Protein AF-A0A8X6SZT6-F1 (afdb_monomer)

InterPro domains:
  IPR012337 Ribonuclease H-like superfamily [SSF53098] (14-73)

pLDDT: mean 79.96, std 13.95, range [36.56, 92.5]

Radius of gyration: 13.53 Å; Cα contacts (8 Å, |Δi|>4): 65; chains: 1; bounding box: 39×24×30 Å

Nearest PDB structures (foldseek):
  8wt9-assembly1_D  TM=2.997E-01  e=6.302E+00  Escherichia coli

Foldseek 3Di:
DVVVVVVVVVPDPLLVQLQQQLVVCVVDPVSVVQLVVVDVDHQAHQDPVDPCSSVVNVVVCVVCVVSSCVSQVVDPPGGDHDDPVSSVVPD

Secondary structure (DSSP, 8-state):
-HHHHHHHHTT-HHHHHHHHHHHHHHH-HHHHHHHHHH-SS------TT-TTHHHHHHHHHHHTHHHHHHHHHH-TTSPPPPPHHHHGGG-

Organism: Nephila pilipes (NCBI:txid299642)

Structure (mmCIF, N/CA/C/O backbone):
data_AF-A0A8X6SZT6-F1
#
_entry.id   AF-A0A8X6SZT6-F1
#
loop_
_atom_site.group_PDB
_atom_site.id
_atom_site.type_symbol
_atom_site.label_atom_id
_atom_site.label_alt_id
_atom_site.label_comp_id
_atom_site.label_asym_id
_atom_site.label_entity_id
_atom_site.label_seq_id
_atom_site.pdbx_PDB_ins_code
_atom_site.Cartn_x
_atom_site.Cartn_y
_atom_site.Cartn_z
_atom_site.occupancy
_atom_site.B_iso_or_equiv
_atom_site.auth_seq_id
_atom_site.auth_comp_id
_atom_site.auth_asym_id
_atom_site.auth_atom_id
_atom_site.pdbx_PDB_model_num
ATOM 1 N N . MET A 1 1 ? -26.598 -0.282 17.650 1.00 43.78 1 MET A N 1
ATOM 2 C CA . MET A 1 1 ? -26.232 -1.224 16.563 1.00 43.78 1 MET A CA 1
ATOM 3 C C . MET A 1 1 ? -25.118 -0.689 15.660 1.00 43.78 1 MET A C 1
ATOM 5 O O . MET A 1 1 ? -24.166 -1.421 15.434 1.00 43.78 1 MET A O 1
AT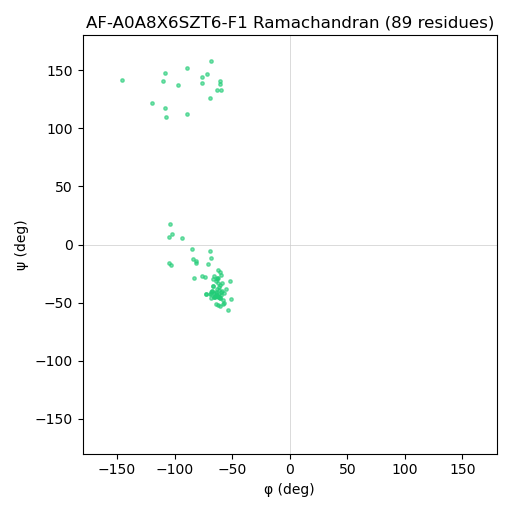OM 9 N N . ALA A 1 2 ? -25.149 0.576 15.221 1.00 51.66 2 ALA A N 1
ATOM 10 C CA . ALA A 1 2 ? -24.154 1.125 14.284 1.00 51.66 2 ALA A CA 1
ATOM 11 C C . ALA A 1 2 ? -22.682 1.095 14.770 1.00 51.66 2 ALA A C 1
ATOM 13 O O . ALA A 1 2 ? -21.809 0.669 14.021 1.00 51.66 2 ALA A O 1
ATOM 14 N N . GLN A 1 3 ? -22.399 1.456 16.031 1.00 55.00 3 GLN A N 1
ATOM 15 C CA . GLN A 1 3 ? -21.019 1.499 16.558 1.00 55.00 3 GLN A CA 1
ATOM 16 C C . GLN A 1 3 ? -20.346 0.120 16.607 1.00 55.00 3 GLN A C 1
ATOM 18 O O . GLN A 1 3 ? -19.232 -0.033 16.121 1.00 55.00 3 GLN A O 1
ATOM 23 N N . LYS A 1 4 ? -21.065 -0.907 17.082 1.00 52.69 4 LYS A N 1
ATOM 24 C CA . LYS A 1 4 ? -20.568 -2.294 17.091 1.00 52.69 4 LYS A CA 1
ATOM 25 C C . LYS A 1 4 ? -20.256 -2.803 15.685 1.00 52.69 4 LYS A C 1
ATOM 27 O O . LYS A 1 4 ? -19.305 -3.552 15.504 1.00 52.69 4 LYS A O 1
ATOM 32 N N . THR A 1 5 ? -21.036 -2.384 14.689 1.00 59.03 5 THR A N 1
ATOM 33 C CA . THR A 1 5 ? -20.818 -2.790 13.295 1.00 59.03 5 THR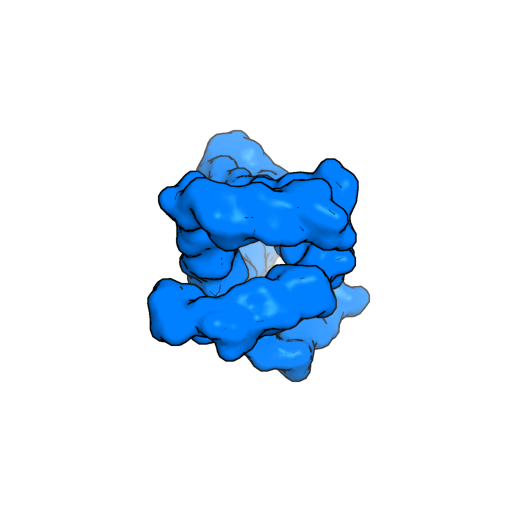 A CA 1
ATOM 34 C C . THR A 1 5 ? -19.521 -2.169 12.762 1.00 59.03 5 THR A C 1
ATOM 36 O O . THR A 1 5 ? -18.673 -2.881 12.238 1.00 59.03 5 THR A O 1
ATOM 39 N N . TYR A 1 6 ? -19.301 -0.871 13.000 1.00 63.41 6 TYR A N 1
ATOM 40 C CA . TYR A 1 6 ? -18.067 -0.170 12.618 1.00 63.41 6 TYR A CA 1
ATOM 41 C C . TYR A 1 6 ? -16.810 -0.733 13.306 1.00 63.41 6 TYR A C 1
ATOM 43 O O . TYR A 1 6 ? -15.806 -1.002 12.645 1.00 63.41 6 TYR A O 1
ATOM 51 N N . GLU A 1 7 ? -16.876 -0.991 14.614 1.00 62.34 7 GLU A N 1
ATOM 52 C CA . GLU A 1 7 ? -15.773 -1.610 15.364 1.00 62.34 7 GLU A CA 1
ATOM 53 C C . GLU A 1 7 ? -15.434 -3.023 14.864 1.00 62.34 7 GLU A C 1
ATOM 55 O O . GLU A 1 7 ? -14.278 -3.445 14.941 1.00 62.34 7 GLU A O 1
ATOM 60 N N . SER A 1 8 ? -16.421 -3.736 14.314 1.00 60.78 8 SER A N 1
ATOM 61 C CA . SER A 1 8 ? -16.231 -5.060 13.713 1.00 60.78 8 SER A CA 1
ATOM 62 C C . SER A 1 8 ? -15.488 -4.969 12.375 1.00 60.78 8 SER A C 1
ATOM 64 O O . SER A 1 8 ? -14.542 -5.723 12.154 1.00 60.78 8 SER A O 1
ATOM 66 N N . TYR A 1 9 ? -15.826 -3.992 11.521 1.00 62.34 9 TYR A N 1
ATOM 67 C CA . TYR A 1 9 ? -15.112 -3.736 10.259 1.00 62.34 9 TYR A CA 1
ATOM 68 C C . TYR A 1 9 ? -13.654 -3.311 10.475 1.00 62.34 9 TYR A C 1
ATOM 70 O O . TYR A 1 9 ? -12.769 -3.615 9.675 1.00 62.34 9 TYR A O 1
ATOM 78 N N . GLN A 1 10 ? -13.373 -2.631 11.585 1.00 62.09 10 GLN A N 1
ATOM 79 C CA . GLN A 1 10 ? -12.032 -2.143 11.899 1.00 62.09 10 GLN A CA 1
ATOM 80 C C . GLN A 1 10 ? -11.042 -3.263 12.274 1.00 62.09 10 GLN A C 1
ATOM 82 O O . GLN A 1 10 ? -9.829 -3.034 12.236 1.00 62.09 10 GLN A O 1
ATOM 87 N N . LYS A 1 11 ? -11.552 -4.459 12.604 1.00 64.94 11 LYS A N 1
ATOM 88 C CA . LYS A 1 11 ? -10.792 -5.672 12.957 1.00 64.94 11 LYS A CA 1
ATOM 89 C C . LYS A 1 11 ? -10.744 -6.711 11.833 1.00 64.94 11 LYS A C 1
ATOM 91 O O . LYS A 1 11 ? -10.438 -7.875 12.078 1.00 64.94 11 LYS A O 1
ATOM 96 N N . LEU A 1 12 ? -11.048 -6.308 10.605 1.00 70.62 12 LEU A N 1
ATOM 97 C CA . LEU A 1 12 ? -10.963 -7.203 9.463 1.00 70.62 12 LEU A CA 1
ATOM 98 C C . LEU A 1 12 ? -9.496 -7.542 9.141 1.00 70.62 12 LEU A C 1
ATOM 100 O O . LEU A 1 12 ? -8.700 -6.620 8.924 1.00 70.62 12 LEU A O 1
ATOM 104 N N . PRO A 1 13 ? -9.115 -8.832 9.060 1.00 76.25 13 PRO A N 1
ATOM 105 C CA . PRO A 1 13 ? -7.741 -9.235 8.744 1.00 76.25 13 PRO A CA 1
ATOM 106 C C . PRO A 1 13 ? -7.278 -8.713 7.372 1.00 76.25 13 PRO A C 1
ATOM 108 O O . PRO A 1 13 ? -6.093 -8.462 7.157 1.00 76.25 13 PRO A O 1
ATOM 111 N N . GLN A 1 14 ? -8.212 -8.472 6.449 1.00 77.56 14 GLN A N 1
ATOM 112 C CA . GLN A 1 14 ? -7.959 -7.882 5.133 1.00 77.56 14 GLN A CA 1
ATOM 113 C C . GLN A 1 14 ? -7.424 -6.449 5.240 1.00 77.56 14 GLN A C 1
ATOM 115 O O . GLN A 1 14 ? -6.524 -6.052 4.497 1.00 77.56 14 GLN A O 1
ATOM 120 N N . LEU A 1 15 ? -7.941 -5.675 6.198 1.00 83.06 15 LEU A N 1
ATOM 121 C CA . LEU A 1 15 ? -7.531 -4.290 6.395 1.00 83.06 15 LEU A CA 1
ATOM 122 C C . LEU A 1 15 ? -6.078 -4.204 6.868 1.00 83.06 15 LEU A C 1
ATOM 124 O O . LEU A 1 15 ? -5.344 -3.293 6.479 1.00 83.06 15 LEU A O 1
ATOM 128 N N . GLU A 1 16 ? -5.645 -5.160 7.688 1.00 86.31 16 GLU A N 1
ATOM 129 C CA . GLU A 1 16 ? -4.253 -5.251 8.121 1.00 86.31 16 GLU A CA 1
ATOM 130 C C . GLU A 1 16 ? -3.316 -5.605 6.966 1.00 86.31 16 GLU A C 1
ATOM 132 O O . GLU A 1 16 ? -2.264 -4.976 6.842 1.00 86.31 16 GLU A O 1
ATOM 137 N N . LYS A 1 17 ? -3.715 -6.516 6.066 1.00 87.75 17 LYS A N 1
ATOM 138 C CA . LYS A 1 17 ? -2.947 -6.810 4.841 1.00 87.75 17 LYS A CA 1
ATOM 139 C C . LYS A 1 17 ? -2.736 -5.542 4.006 1.00 87.75 17 LYS A C 1
ATOM 141 O O . LYS A 1 17 ? -1.596 -5.205 3.686 1.00 87.75 17 LYS A O 1
ATOM 146 N N . VAL A 1 18 ? -3.803 -4.782 3.736 1.00 89.31 18 VAL A N 1
ATOM 147 C CA . VAL A 1 18 ? -3.709 -3.515 2.983 1.00 89.31 18 VAL A CA 1
ATOM 148 C C . VAL A 1 18 ? -2.811 -2.508 3.704 1.00 89.31 18 VAL A C 1
ATOM 150 O O . VAL A 1 18 ? -1.918 -1.922 3.090 1.00 89.31 18 VAL A O 1
ATOM 153 N N . ARG A 1 19 ? -2.980 -2.331 5.020 1.00 90.25 19 ARG A N 1
ATOM 154 C CA . ARG A 1 19 ? -2.125 -1.434 5.817 1.00 90.25 19 ARG A CA 1
ATOM 155 C C . ARG A 1 19 ? -0.653 -1.824 5.749 1.00 90.25 19 ARG A C 1
ATOM 157 O O . ARG A 1 19 ? 0.192 -0.933 5.663 1.00 90.25 19 ARG A O 1
ATOM 164 N N . ASN A 1 20 ? -0.345 -3.117 5.779 1.00 91.25 20 ASN A N 1
ATOM 165 C CA . ASN A 1 20 ? 1.023 -3.615 5.682 1.00 91.25 20 ASN A CA 1
ATOM 166 C C . ASN A 1 20 ? 1.633 -3.311 4.315 1.00 91.25 20 ASN A C 1
ATOM 168 O O . ASN A 1 20 ? 2.769 -2.845 4.262 1.00 91.25 20 ASN A O 1
ATOM 172 N N . ILE A 1 21 ? 0.871 -3.474 3.232 1.00 91.75 21 ILE A N 1
ATOM 173 C CA . ILE A 1 21 ? 1.316 -3.107 1.881 1.00 91.75 21 ILE A CA 1
ATOM 174 C C . ILE A 1 21 ? 1.574 -1.605 1.793 1.00 91.75 21 ILE A C 1
ATOM 176 O O . ILE A 1 21 ? 2.671 -1.190 1.428 1.00 91.75 21 ILE A O 1
ATOM 180 N N . VAL A 1 22 ? 0.610 -0.776 2.198 1.00 92.50 22 VAL A N 1
ATOM 181 C CA . VAL A 1 22 ? 0.762 0.688 2.186 1.00 92.50 22 VAL A CA 1
ATOM 182 C C . VAL A 1 22 ? 1.973 1.123 3.017 1.00 92.50 22 VAL A C 1
ATOM 184 O O . VAL A 1 22 ? 2.741 1.992 2.598 1.00 92.50 22 VAL A O 1
ATOM 187 N N . LYS A 1 23 ? 2.183 0.504 4.184 1.00 92.12 23 LYS A N 1
ATOM 188 C CA . LYS A 1 23 ? 3.353 0.754 5.033 1.00 92.12 23 LYS A CA 1
ATOM 189 C C . LYS A 1 23 ? 4.652 0.351 4.333 1.00 92.12 23 LYS A C 1
ATOM 191 O O . LYS A 1 23 ? 5.597 1.134 4.365 1.00 92.12 23 LYS A O 1
ATOM 196 N N . TRP A 1 24 ? 4.685 -0.813 3.689 1.00 92.31 24 TRP A N 1
ATOM 197 C CA . TRP A 1 24 ? 5.845 -1.297 2.943 1.00 92.31 24 TRP A CA 1
ATOM 198 C C . TRP A 1 24 ? 6.214 -0.355 1.795 1.00 92.31 24 TRP A C 1
ATOM 200 O O . TRP A 1 24 ? 7.371 0.045 1.696 1.00 92.31 24 TRP A O 1
ATOM 210 N N . PHE A 1 25 ? 5.236 0.105 1.006 1.00 91.50 25 PHE A N 1
ATOM 211 C CA . PHE A 1 25 ? 5.480 1.116 -0.029 1.00 91.50 25 PHE A CA 1
ATOM 212 C C . PHE A 1 25 ? 6.070 2.390 0.568 1.00 91.50 25 PHE A C 1
ATOM 214 O O . PHE A 1 25 ? 7.091 2.870 0.094 1.00 91.50 25 PHE A O 1
ATOM 221 N N . LYS A 1 26 ? 5.490 2.905 1.656 1.00 88.69 26 LYS A N 1
ATOM 222 C CA . LYS A 1 26 ? 5.967 4.136 2.302 1.00 88.69 26 LYS A CA 1
ATOM 223 C C . LYS A 1 26 ? 7.393 4.0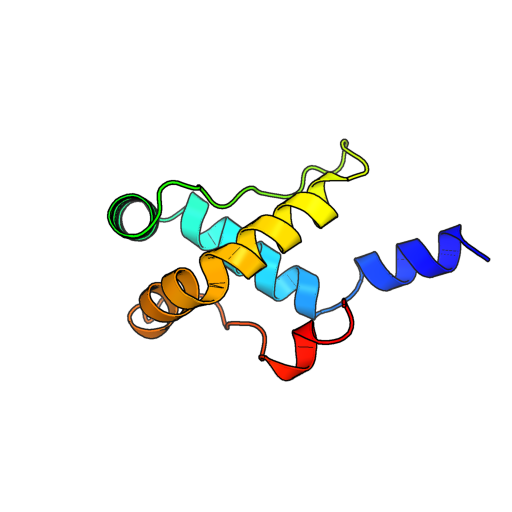20 2.856 1.00 88.69 26 LYS A C 1
ATOM 225 O O . LYS A 1 26 ? 8.092 5.025 2.940 1.00 88.69 26 LYS A O 1
ATOM 230 N N . GLN A 1 27 ? 7.804 2.819 3.261 1.00 89.62 27 GLN A N 1
ATOM 231 C CA . GLN A 1 27 ? 9.161 2.533 3.733 1.00 89.62 27 GLN A CA 1
ATOM 232 C C . GLN A 1 27 ? 10.142 2.276 2.576 1.00 89.62 27 GLN A C 1
ATOM 234 O O . GLN A 1 27 ? 11.332 2.551 2.714 1.00 89.62 27 GLN A O 1
ATOM 239 N N . GLY A 1 28 ? 9.660 1.768 1.439 1.00 86.81 28 GLY A N 1
ATOM 240 C CA . GLY A 1 28 ? 10.464 1.430 0.268 1.00 86.81 28 GLY A CA 1
ATOM 241 C C . GLY A 1 28 ? 10.622 2.594 -0.709 1.00 86.81 28 GLY A C 1
ATOM 242 O O . GLY A 1 28 ? 9.679 2.970 -1.407 1.00 86.81 28 GLY A O 1
ATOM 243 N N . VAL A 1 29 ? 11.845 3.119 -0.831 1.00 84.00 29 VAL A N 1
ATOM 244 C CA . VAL A 1 29 ? 12.167 4.178 -1.807 1.00 84.00 29 VAL A CA 1
ATOM 245 C C . VAL A 1 29 ? 12.016 3.669 -3.244 1.00 84.00 29 VAL A C 1
ATOM 247 O O . VAL A 1 29 ? 11.381 4.334 -4.058 1.00 84.00 29 VAL A O 1
ATOM 250 N N . VAL A 1 30 ? 12.528 2.467 -3.531 1.00 87.06 30 VAL A N 1
ATOM 251 C CA . VAL A 1 30 ? 12.464 1.841 -4.865 1.00 87.06 30 VAL A CA 1
ATOM 252 C C . VAL A 1 30 ? 11.016 1.551 -5.260 1.00 87.06 30 VAL A C 1
ATOM 254 O O . VAL A 1 30 ? 10.561 2.021 -6.297 1.00 87.06 30 VAL A O 1
ATOM 257 N N . SER A 1 31 ? 10.252 0.878 -4.396 1.00 86.25 31 SER A N 1
ATOM 258 C CA . SER A 1 31 ? 8.847 0.542 -4.656 1.00 86.25 31 SER A CA 1
ATOM 259 C C . SER A 1 31 ? 7.968 1.786 -4.830 1.00 86.25 31 SER A C 1
ATOM 261 O O . SER A 1 31 ? 7.055 1.801 -5.653 1.00 86.25 31 SER A O 1
ATOM 263 N N . THR A 1 32 ? 8.243 2.856 -4.073 1.00 88.94 32 THR A N 1
ATOM 264 C CA . THR A 1 32 ? 7.552 4.144 -4.237 1.00 88.94 32 THR A CA 1
ATOM 265 C C . THR A 1 32 ? 7.895 4.813 -5.566 1.00 88.94 32 THR A C 1
ATOM 267 O O . THR A 1 32 ? 7.014 5.404 -6.189 1.00 88.94 32 THR A O 1
ATOM 270 N N . ASP A 1 33 ? 9.153 4.762 -6.000 1.00 88.81 33 ASP A N 1
ATOM 271 C CA . ASP A 1 33 ? 9.568 5.336 -7.282 1.00 88.81 33 ASP A CA 1
ATOM 272 C C . ASP A 1 33 ? 8.977 4.554 -8.467 1.00 88.81 33 ASP A C 1
ATOM 274 O O . ASP A 1 33 ? 8.443 5.143 -9.404 1.00 88.81 33 ASP A O 1
ATOM 278 N N . GLU A 1 34 ? 8.955 3.223 -8.387 1.00 89.50 34 GLU A N 1
ATOM 279 C CA . GLU A 1 34 ? 8.265 2.373 -9.366 1.00 89.50 34 GLU A CA 1
ATOM 280 C C . GLU A 1 34 ? 6.769 2.679 -9.453 1.00 89.50 34 GLU A C 1
ATOM 282 O O . GLU A 1 34 ? 6.220 2.753 -10.554 1.00 89.50 34 GLU A O 1
ATOM 287 N N . LEU A 1 35 ? 6.114 2.906 -8.309 1.00 90.81 35 LEU A N 1
ATOM 288 C CA . LEU A 1 35 ? 4.707 3.295 -8.282 1.00 90.81 35 LEU A CA 1
ATOM 289 C C . LEU A 1 35 ? 4.494 4.653 -8.961 1.00 90.81 35 LEU A C 1
ATOM 291 O O . LEU A 1 35 ? 3.597 4.771 -9.786 1.00 90.81 35 LEU A O 1
ATOM 295 N N . LYS A 1 36 ? 5.343 5.651 -8.684 1.00 89.88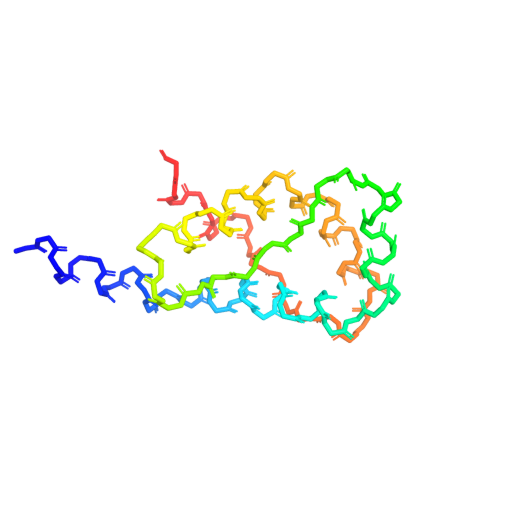 36 LYS A N 1
ATOM 296 C CA . LYS A 1 36 ? 5.261 6.984 -9.315 1.00 89.88 36 LYS A CA 1
ATOM 297 C C . LYS A 1 36 ? 5.482 6.956 -10.827 1.00 89.88 36 LYS A C 1
ATOM 299 O O . LYS A 1 36 ? 4.960 7.814 -11.527 1.00 89.88 36 LYS A O 1
ATOM 304 N N . LYS A 1 37 ? 6.263 5.997 -11.334 1.00 91.25 37 LYS A N 1
ATOM 305 C CA . LYS A 1 37 ? 6.479 5.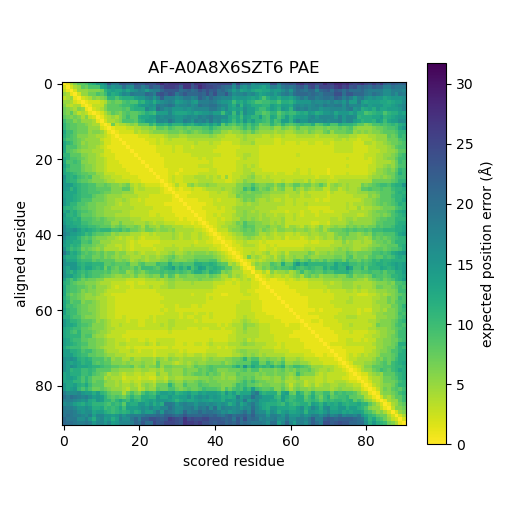814 -12.780 1.00 91.25 37 LYS A CA 1
ATOM 306 C C . LYS A 1 37 ? 5.269 5.204 -13.482 1.00 91.25 37 LYS A C 1
ATOM 308 O O . LYS A 1 37 ? 5.098 5.417 -14.676 1.00 91.25 37 LYS A O 1
ATOM 313 N N . LYS A 1 38 ? 4.464 4.418 -12.760 1.00 90.06 38 LYS A N 1
ATOM 314 C CA . LYS A 1 38 ? 3.326 3.666 -13.312 1.00 90.06 38 LYS A CA 1
ATOM 315 C C . LYS A 1 38 ? 1.962 4.276 -12.978 1.00 90.06 38 LYS A C 1
ATOM 317 O O . LYS A 1 38 ? 0.981 3.905 -13.609 1.00 90.06 38 LYS A O 1
ATOM 322 N N . ALA A 1 39 ? 1.888 5.173 -11.997 1.00 89.50 39 ALA A N 1
ATOM 323 C CA . ALA A 1 39 ? 0.656 5.803 -11.546 1.00 89.50 39 ALA A CA 1
ATOM 324 C C . ALA A 1 39 ? 0.885 7.253 -11.093 1.00 89.50 39 ALA A C 1
ATOM 326 O O . ALA A 1 39 ? 1.864 7.564 -10.414 1.00 89.50 39 ALA A O 1
ATOM 327 N N . GLU A 1 40 ? -0.069 8.132 -11.406 1.00 86.25 40 GLU A N 1
ATOM 328 C CA . GLU A 1 40 ? -0.046 9.537 -10.972 1.00 86.25 40 GLU A CA 1
ATOM 329 C C . GLU A 1 40 ? -0.427 9.701 -9.490 1.00 86.25 40 GLU A C 1
ATOM 331 O O . GLU A 1 40 ? 0.008 10.638 -8.812 1.00 86.25 40 GLU A O 1
ATOM 336 N N . ARG A 1 41 ? -1.228 8.766 -8.960 1.00 87.19 41 ARG A N 1
ATOM 337 C CA . ARG A 1 41 ? -1.680 8.760 -7.564 1.00 87.19 41 ARG A CA 1
ATOM 338 C C . ARG A 1 41 ? -0.711 8.011 -6.652 1.00 87.19 41 ARG A C 1
ATOM 340 O O . ARG A 1 41 ? -0.021 7.076 -7.047 1.00 87.19 41 ARG A O 1
ATOM 347 N N . LYS A 1 42 ? -0.685 8.424 -5.383 1.00 89.25 42 LYS A N 1
ATOM 348 C CA . LYS A 1 42 ? 0.152 7.831 -4.330 1.00 89.25 42 LYS A CA 1
ATOM 349 C C . LYS A 1 42 ? -0.724 7.094 -3.332 1.00 89.25 42 LYS A C 1
ATOM 351 O O . LYS A 1 42 ? -1.763 7.612 -2.933 1.00 89.25 42 LYS A O 1
ATOM 356 N N . LEU A 1 43 ? -0.252 5.943 -2.859 1.00 90.88 43 LEU A N 1
ATOM 357 C CA . LEU A 1 43 ? -0.883 5.253 -1.738 1.00 90.88 43 LEU A CA 1
ATOM 358 C C . LEU A 1 43 ? -0.882 6.149 -0.494 1.00 90.88 43 LEU A C 1
ATOM 360 O O . LEU A 1 43 ? 0.143 6.731 -0.126 1.00 90.88 43 LEU A O 1
ATOM 364 N N . ILE A 1 44 ? -2.034 6.231 0.169 1.00 90.56 44 ILE A N 1
ATOM 365 C CA . ILE A 1 44 ? -2.198 6.983 1.413 1.00 90.56 44 ILE A CA 1
ATOM 366 C C . ILE A 1 44 ? -2.366 6.030 2.587 1.00 90.56 44 ILE A C 1
ATOM 368 O O . ILE A 1 44 ? -2.943 4.960 2.457 1.00 90.56 44 ILE A O 1
ATOM 372 N N . GLN A 1 45 ? -1.884 6.430 3.757 1.00 88.25 45 GLN A N 1
ATOM 373 C CA . GLN A 1 45 ? -2.025 5.651 4.982 1.00 88.25 45 GLN A CA 1
ATOM 374 C C . GLN A 1 45 ? -3.215 6.155 5.800 1.00 88.25 45 GLN A C 1
ATOM 376 O O . GLN A 1 45 ? -3.372 7.364 5.978 1.00 88.25 45 GLN A O 1
ATOM 381 N N . SER A 1 46 ? -4.011 5.239 6.360 1.00 84.81 46 SER A N 1
ATOM 382 C CA . SER A 1 46 ? -5.078 5.597 7.300 1.00 84.81 46 SER A CA 1
ATOM 383 C C . SER A 1 46 ? -4.512 6.296 8.543 1.00 84.81 46 SER A C 1
ATOM 385 O O . SER A 1 46 ? -3.514 5.843 9.111 1.00 84.81 46 SER A O 1
ATOM 387 N N . VAL A 1 47 ? -5.184 7.345 9.014 1.00 83.50 47 VAL A N 1
ATOM 388 C CA . VAL A 1 47 ? -4.788 8.160 10.169 1.00 83.50 47 VAL A CA 1
ATOM 389 C C . VAL A 1 47 ? -5.886 8.082 11.227 1.00 83.50 47 VAL A C 1
ATOM 391 O O . VAL A 1 47 ? -7.017 8.480 10.969 1.00 83.50 47 VAL A O 1
ATOM 394 N N . LYS A 1 48 ? -5.552 7.625 12.442 1.00 73.62 48 LYS A N 1
ATOM 395 C CA . LYS A 1 48 ? -6.528 7.344 13.520 1.00 73.62 48 LYS A CA 1
ATOM 396 C C . LYS A 1 48 ? -7.484 8.501 13.835 1.00 73.62 48 LYS A C 1
ATOM 398 O O . LYS A 1 48 ? -8.618 8.266 14.220 1.00 73.62 48 LYS A O 1
ATOM 403 N N . ILE A 1 49 ? -7.018 9.735 13.667 1.00 73.94 49 ILE A N 1
ATOM 404 C CA . ILE A 1 49 ? -7.746 10.961 14.016 1.00 73.94 49 ILE A CA 1
ATOM 405 C C . ILE A 1 49 ? -8.768 11.387 12.942 1.00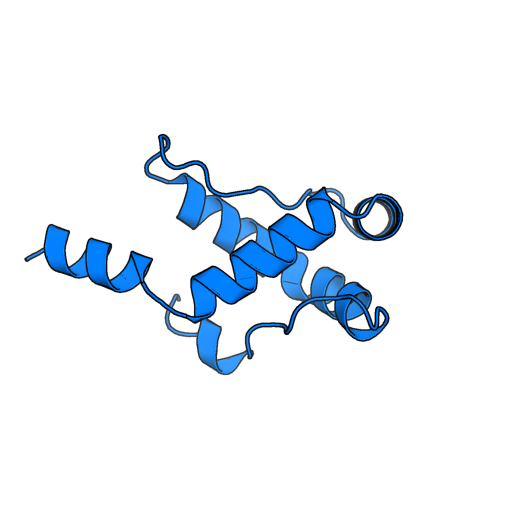 73.94 49 ILE A C 1
ATOM 407 O O . ILE A 1 49 ? -9.618 12.231 13.206 1.00 73.94 49 ILE A O 1
ATOM 411 N N . LYS A 1 50 ? -8.702 10.828 11.723 1.00 78.38 50 LYS A N 1
ATOM 412 C CA . LYS A 1 50 ? -9.588 11.177 10.599 1.00 78.38 50 LYS A CA 1
ATOM 413 C C . LYS A 1 50 ? -10.569 10.041 10.320 1.00 78.38 50 LYS A C 1
ATOM 415 O O . LYS A 1 50 ? -10.154 8.969 9.876 1.00 78.38 50 LYS A O 1
ATOM 420 N N . TRP A 1 51 ? -11.859 10.328 10.489 1.00 75.81 51 TRP A N 1
ATOM 421 C CA . TRP A 1 51 ? -12.960 9.357 10.468 1.00 75.81 51 TRP A CA 1
ATOM 422 C C . TRP A 1 51 ? -13.056 8.576 9.146 1.00 75.81 51 TRP A C 1
ATOM 424 O O . TRP A 1 51 ? -13.308 7.379 9.161 1.00 75.81 51 TRP A O 1
ATOM 434 N N . ASN A 1 52 ? -12.715 9.207 8.016 1.00 80.50 52 ASN A N 1
ATOM 435 C CA . ASN A 1 52 ? -12.798 8.587 6.684 1.00 80.50 52 ASN A CA 1
ATOM 436 C C . ASN A 1 52 ? -11.437 8.168 6.107 1.00 80.50 52 ASN A C 1
ATOM 438 O O . ASN A 1 52 ? -11.340 7.770 4.951 1.00 80.50 52 ASN A O 1
ATOM 442 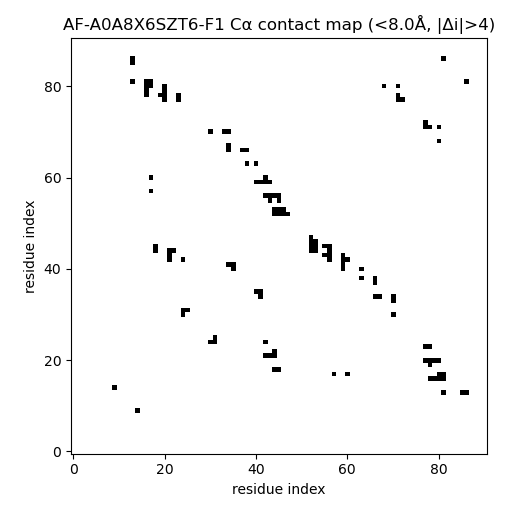N N . SER A 1 53 ? -10.351 8.261 6.877 1.00 84.56 53 SER A N 1
ATOM 443 C CA . SER A 1 53 ? -9.009 7.982 6.338 1.00 84.56 53 SER A CA 1
ATOM 444 C C . SER A 1 53 ? -8.800 6.521 5.938 1.00 84.56 53 SER A C 1
ATOM 446 O O . SER A 1 53 ? -8.032 6.244 5.022 1.00 84.56 53 SER A O 1
ATOM 448 N N . THR A 1 54 ? -9.482 5.590 6.608 1.00 84.94 54 THR A N 1
ATOM 449 C CA . THR A 1 54 ? -9.479 4.169 6.242 1.00 84.94 54 THR A CA 1
ATOM 450 C C . THR A 1 54 ? -10.198 3.945 4.916 1.00 84.94 54 THR A C 1
ATOM 452 O O . THR A 1 54 ? -9.680 3.222 4.074 1.00 84.94 54 THR A O 1
ATOM 455 N N . PHE A 1 55 ? -11.343 4.604 4.720 1.00 83.88 55 PHE A N 1
ATOM 456 C CA . PHE A 1 55 ? -12.109 4.534 3.478 1.00 83.88 55 PHE A CA 1
ATOM 457 C C . PHE A 1 55 ? -11.280 5.044 2.294 1.00 83.88 55 PHE A C 1
ATOM 459 O O . PHE A 1 55 ? -11.043 4.296 1.354 1.00 83.88 55 PHE A O 1
ATOM 466 N N . TYR A 1 56 ? -10.711 6.249 2.400 1.00 87.12 56 TYR A N 1
ATOM 467 C CA . TYR A 1 56 ? -9.880 6.812 1.330 1.00 87.12 56 TYR A CA 1
ATOM 468 C C . TYR A 1 56 ? -8.612 5.986 1.046 1.00 87.12 56 TYR A C 1
ATOM 470 O O . TYR A 1 56 ? -8.152 5.918 -0.091 1.00 87.12 56 TYR A O 1
ATOM 478 N N . MET A 1 57 ? -8.022 5.350 2.067 1.00 89.81 57 MET A N 1
ATOM 479 C CA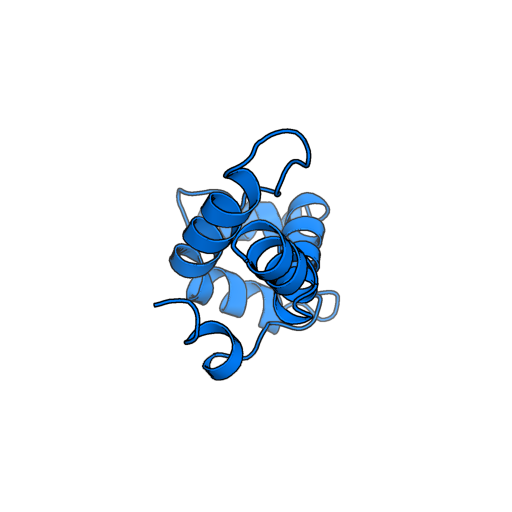 . MET A 1 57 ? -6.888 4.437 1.871 1.00 89.81 57 MET A CA 1
ATOM 480 C C . MET A 1 57 ? -7.287 3.224 1.028 1.00 89.81 57 MET A C 1
ATOM 482 O O . MET A 1 57 ? -6.522 2.823 0.154 1.00 89.81 57 MET A O 1
ATOM 486 N N . LEU A 1 58 ? -8.456 2.642 1.300 1.00 87.19 58 LEU A N 1
ATOM 487 C CA . LEU A 1 58 ? -8.965 1.491 0.558 1.00 87.19 58 LEU A CA 1
ATOM 488 C C . LEU A 1 58 ? -9.355 1.873 -0.869 1.00 87.19 58 LEU A C 1
ATOM 490 O O . LEU A 1 58 ? -8.997 1.155 -1.793 1.00 87.19 58 LEU A O 1
ATOM 494 N N . GLU A 1 59 ? -10.011 3.014 -1.051 1.00 87.81 59 GLU A N 1
ATOM 495 C CA . GLU A 1 59 ? -10.413 3.527 -2.363 1.00 87.81 59 GLU A CA 1
ATOM 496 C C . GLU A 1 59 ? -9.204 3.714 -3.296 1.00 87.81 59 GLU A C 1
ATOM 498 O O . GLU A 1 59 ? -9.165 3.151 -4.388 1.00 87.81 59 GLU A O 1
ATOM 503 N N . ILE A 1 60 ? -8.157 4.404 -2.831 1.00 89.62 60 ILE A N 1
ATOM 504 C CA . ILE A 1 60 ? -6.930 4.602 -3.622 1.00 89.62 60 ILE A CA 1
ATOM 505 C C . ILE A 1 60 ? -6.182 3.279 -3.836 1.00 89.62 60 ILE A C 1
ATOM 507 O O . ILE A 1 60 ? -5.587 3.060 -4.890 1.00 89.62 60 ILE A O 1
ATOM 511 N N . PHE A 1 61 ? -6.188 2.381 -2.847 1.00 89.81 61 PHE A N 1
ATOM 512 C CA . PHE A 1 61 ? -5.579 1.061 -3.006 1.00 89.81 61 PHE A CA 1
ATOM 513 C C . PHE A 1 61 ? -6.293 0.230 -4.079 1.00 89.81 61 PHE A C 1
ATOM 515 O O . PHE A 1 61 ? -5.624 -0.427 -4.872 1.00 89.81 61 PHE A O 1
ATOM 522 N N . LEU A 1 62 ? -7.627 0.278 -4.123 1.00 88.56 62 LEU A N 1
ATOM 523 C CA . LEU A 1 62 ? -8.449 -0.405 -5.122 1.00 88.56 62 LEU A CA 1
ATOM 524 C C . LEU A 1 62 ? -8.197 0.125 -6.532 1.00 88.56 62 LEU A C 1
ATOM 526 O O . LEU A 1 62 ? -8.027 -0.667 -7.456 1.00 88.56 62 LEU A O 1
ATOM 530 N N . GLU A 1 63 ? -8.115 1.444 -6.681 1.00 89.56 63 GLU A N 1
ATOM 531 C CA . GLU A 1 63 ? -7.795 2.100 -7.952 1.00 89.56 63 GLU A CA 1
ATOM 532 C C . GLU A 1 63 ? -6.406 1.697 -8.470 1.00 89.56 63 GLU A C 1
ATOM 534 O O . GLU A 1 63 ? -6.221 1.447 -9.658 1.00 89.56 63 GLU A O 1
ATOM 539 N N . LEU A 1 64 ? -5.425 1.571 -7.572 1.00 90.44 64 LEU A N 1
ATOM 540 C CA . LEU A 1 64 ? -4.042 1.233 -7.918 1.00 90.44 64 LEU A CA 1
ATOM 541 C C . LEU A 1 64 ? -3.730 -0.267 -7.836 1.00 90.44 64 LEU A C 1
ATOM 543 O O . LEU A 1 64 ? -2.569 -0.654 -7.998 1.00 90.44 64 LEU A O 1
ATOM 547 N N . ARG A 1 65 ? -4.728 -1.124 -7.585 1.00 89.38 65 ARG A N 1
ATOM 548 C CA . ARG A 1 65 ? -4.518 -2.534 -7.214 1.00 89.38 65 ARG A CA 1
ATOM 549 C C . ARG A 1 65 ? -3.672 -3.303 -8.227 1.00 89.38 65 ARG A C 1
ATOM 551 O O . ARG A 1 65 ? -2.843 -4.110 -7.830 1.00 89.38 65 ARG A O 1
ATOM 558 N N . GLU A 1 66 ? -3.857 -3.045 -9.521 1.00 89.00 66 GLU A N 1
ATOM 559 C CA . GLU A 1 66 ? -3.199 -3.792 -10.601 1.00 89.00 66 GLU A CA 1
ATOM 560 C C . GLU A 1 66 ? -1.718 -3.420 -10.692 1.00 89.00 66 GLU A C 1
ATOM 562 O O . GLU A 1 66 ? -0.845 -4.287 -10.768 1.00 89.00 66 GLU A O 1
ATOM 567 N N . VAL A 1 67 ? -1.422 -2.124 -10.571 1.00 91.12 67 VAL A N 1
ATOM 568 C CA . VAL A 1 67 ? -0.052 -1.600 -10.529 1.00 91.12 67 VAL A CA 1
ATOM 569 C C . VAL A 1 67 ? 0.666 -2.085 -9.271 1.00 91.12 67 VAL A C 1
ATOM 571 O O . VAL A 1 67 ? 1.804 -2.557 -9.342 1.00 91.12 67 VAL A O 1
ATOM 574 N N . VAL A 1 68 ? -0.013 -2.006 -8.124 1.00 91.00 68 VAL A N 1
ATOM 575 C CA . VAL A 1 68 ? 0.503 -2.469 -6.834 1.00 91.00 68 VAL A CA 1
ATOM 576 C C . VAL A 1 68 ? 0.778 -3.971 -6.874 1.00 91.00 68 VAL A C 1
ATOM 578 O O . VAL A 1 68 ? 1.858 -4.383 -6.461 1.00 91.00 68 VAL A O 1
ATOM 581 N N . ALA A 1 69 ? -0.138 -4.776 -7.419 1.00 90.19 69 ALA A N 1
ATOM 582 C CA . ALA A 1 69 ? 0.029 -6.222 -7.549 1.00 90.19 69 ALA A CA 1
ATOM 583 C C . ALA A 1 69 ? 1.227 -6.580 -8.421 1.00 90.19 69 ALA A C 1
ATOM 585 O O . ALA A 1 69 ? 2.023 -7.435 -8.037 1.00 90.19 69 ALA A O 1
ATOM 586 N N . GLY A 1 70 ? 1.406 -5.876 -9.542 1.00 89.69 70 GLY A N 1
ATOM 587 C CA . GLY A 1 70 ? 2.603 -6.013 -10.363 1.00 89.69 70 GLY A CA 1
ATOM 588 C C . GLY A 1 70 ? 3.870 -5.817 -9.530 1.00 89.69 70 GLY A C 1
ATOM 589 O O . GLY A 1 70 ? 4.698 -6.714 -9.454 1.00 89.69 70 GLY A O 1
ATOM 590 N N . ILE A 1 71 ? 4.003 -4.680 -8.845 1.00 90.50 71 ILE A N 1
ATOM 591 C CA . ILE A 1 71 ? 5.215 -4.339 -8.074 1.00 90.50 71 ILE A CA 1
ATOM 592 C C . ILE A 1 71 ? 5.458 -5.302 -6.899 1.00 90.50 71 ILE A C 1
ATOM 594 O O . ILE A 1 71 ? 6.598 -5.699 -6.645 1.00 90.50 71 ILE A O 1
ATOM 598 N N . VAL A 1 72 ? 4.398 -5.678 -6.180 1.00 90.56 72 VAL A N 1
ATOM 599 C CA . VAL A 1 72 ? 4.465 -6.577 -5.018 1.00 90.56 72 VAL A CA 1
ATOM 600 C C . VAL A 1 72 ? 4.900 -7.979 -5.444 1.00 90.56 72 VAL A C 1
ATOM 602 O O . VAL A 1 72 ? 5.805 -8.536 -4.829 1.00 90.56 72 VAL A O 1
ATOM 605 N N . ASN A 1 73 ? 4.340 -8.520 -6.529 1.00 87.19 73 ASN A N 1
ATOM 606 C CA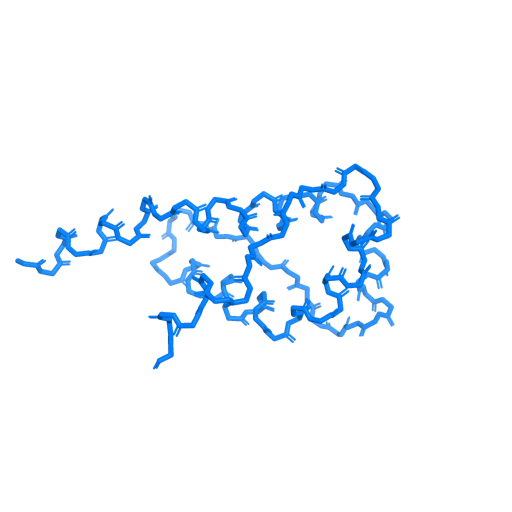 . ASN A 1 73 ? 4.646 -9.878 -6.992 1.00 87.19 73 ASN A CA 1
ATOM 607 C C . ASN A 1 73 ? 6.101 -10.052 -7.461 1.00 87.19 73 ASN A C 1
ATOM 609 O O . ASN A 1 73 ? 6.643 -11.152 -7.372 1.00 87.19 73 ASN A O 1
ATOM 613 N N . PHE A 1 74 ? 6.756 -8.983 -7.926 1.00 84.88 74 PHE A N 1
ATOM 614 C CA . PHE A 1 74 ? 8.173 -9.027 -8.307 1.00 84.88 74 PHE A CA 1
ATOM 615 C C . PHE A 1 74 ? 9.136 -8.842 -7.123 1.00 84.88 74 PHE A C 1
ATOM 617 O O . PHE A 1 74 ? 10.330 -9.117 -7.256 1.00 84.88 74 PHE A O 1
ATOM 624 N N . ASN A 1 75 ? 8.648 -8.416 -5.954 1.00 84.44 75 ASN A N 1
ATOM 625 C CA . ASN A 1 75 ? 9.481 -8.115 -4.793 1.00 84.44 75 ASN A CA 1
ATOM 626 C C . ASN A 1 75 ? 9.336 -9.170 -3.690 1.00 84.44 75 ASN A C 1
ATOM 628 O O . ASN A 1 75 ? 8.354 -9.201 -2.958 1.00 84.44 75 ASN A O 1
ATOM 632 N N . LYS A 1 76 ? 10.386 -9.973 -3.470 1.00 80.62 76 LYS A N 1
ATOM 633 C CA . LYS A 1 76 ? 10.406 -11.024 -2.428 1.00 80.62 76 LYS A CA 1
ATOM 634 C C . LYS A 1 76 ? 10.225 -10.505 -0.992 1.00 80.62 76 LYS A C 1
ATOM 636 O O . LYS A 1 76 ? 9.823 -11.260 -0.119 1.00 80.62 76 LYS A O 1
ATOM 641 N N . SER A 1 77 ? 10.550 -9.235 -0.739 1.00 86.12 77 SER A N 1
ATOM 642 C CA . SER A 1 77 ? 10.381 -8.585 0.571 1.00 86.12 77 SER A CA 1
ATOM 643 C C . SER A 1 77 ? 8.972 -8.019 0.785 1.00 86.12 77 SER A C 1
ATOM 645 O O . SER A 1 77 ? 8.710 -7.447 1.848 1.00 86.12 77 SER A O 1
ATOM 647 N N . ALA A 1 78 ? 8.097 -8.087 -0.218 1.00 86.38 78 ALA A N 1
ATOM 648 C CA . ALA A 1 78 ? 6.789 -7.471 -0.137 1.00 86.38 78 ALA A CA 1
ATOM 649 C C . ALA A 1 78 ? 5.838 -8.298 0.752 1.00 86.38 78 ALA A C 1
ATOM 651 O O . ALA A 1 78 ? 5.906 -9.529 0.769 1.00 86.38 78 ALA A O 1
ATOM 652 N N . PRO A 1 79 ? 4.956 -7.637 1.521 1.00 87.88 79 PRO A N 1
ATOM 653 C CA . PRO A 1 79 ? 3.950 -8.319 2.324 1.00 87.88 79 PRO A CA 1
ATOM 654 C C . PRO A 1 79 ? 2.890 -9.004 1.441 1.00 87.88 79 PRO A C 1
ATOM 656 O O . PRO A 1 79 ? 2.683 -8.596 0.296 1.00 87.88 79 PRO A O 1
ATOM 659 N N . PRO A 1 80 ? 2.179 -10.015 1.974 1.00 84.81 80 PRO A N 1
ATOM 660 C CA . PRO A 1 80 ? 1.169 -10.752 1.221 1.00 84.81 80 PRO A CA 1
ATOM 661 C C . PRO A 1 80 ? 0.004 -9.852 0.792 1.00 84.81 80 PRO A C 1
ATOM 663 O O . PRO A 1 80 ? -0.551 -9.098 1.599 1.00 84.81 80 PRO A O 1
ATOM 666 N N . MET A 1 81 ? -0.385 -9.965 -0.479 1.00 82.88 81 MET A N 1
ATOM 667 C CA . MET A 1 81 ? -1.505 -9.225 -1.059 1.00 82.88 81 MET A CA 1
ATOM 668 C C . MET A 1 81 ? -2.857 -9.817 -0.615 1.00 82.88 81 MET A C 1
ATOM 670 O O . MET A 1 81 ? -2.971 -11.042 -0.541 1.00 82.88 81 MET A O 1
ATOM 674 N N . PRO A 1 82 ? -3.888 -9.006 -0.289 1.00 79.06 82 PRO A N 1
ATOM 675 C CA . PRO A 1 82 ? -5.240 -9.530 -0.089 1.00 79.06 82 PRO A CA 1
ATOM 676 C C . PRO A 1 82 ? -5.760 -10.203 -1.366 1.00 79.06 82 PRO A C 1
ATOM 678 O O . PRO A 1 82 ? -5.511 -9.717 -2.472 1.00 79.06 82 PRO A O 1
ATOM 681 N N . PHE A 1 83 ? -6.472 -11.321 -1.212 1.00 68.62 83 PHE A N 1
ATOM 682 C CA . PHE A 1 83 ? -7.036 -12.053 -2.347 1.00 68.62 83 PHE A CA 1
ATOM 683 C C . PHE A 1 83 ? -8.216 -11.281 -2.961 1.00 68.62 83 PHE A C 1
ATOM 685 O O . PHE A 1 83 ? -8.970 -10.661 -2.213 1.00 68.62 83 PHE A O 1
ATOM 692 N N . PRO A 1 84 ? -8.439 -11.354 -4.290 1.00 60.62 84 PRO A N 1
ATOM 693 C CA . PRO A 1 84 ? -9.535 -10.644 -4.957 1.00 60.62 84 PRO A CA 1
ATOM 694 C C . PRO A 1 84 ? -10.911 -10.876 -4.311 1.00 60.62 84 PRO A C 1
ATOM 696 O O . PRO A 1 84 ? -11.585 -9.912 -3.963 1.00 60.62 84 PRO A O 1
ATOM 699 N N . GLY A 1 85 ? -11.263 -12.133 -4.013 1.00 59.06 85 GLY A N 1
ATOM 700 C CA . GLY A 1 85 ? -12.533 -12.483 -3.359 1.00 59.06 85 GLY A CA 1
ATOM 701 C C . GLY A 1 85 ? -12.660 -12.031 -1.896 1.00 59.06 85 GLY A C 1
ATOM 702 O O . GLY A 1 85 ? -13.750 -12.056 -1.336 1.00 59.06 85 GLY A O 1
ATOM 703 N N . GLU A 1 86 ? -11.574 -11.589 -1.251 1.00 59.56 86 GLU A N 1
ATOM 704 C CA . GLU A 1 86 ? -11.634 -11.008 0.099 1.00 59.56 86 GLU A CA 1
ATOM 705 C C . GLU A 1 86 ? -12.057 -9.527 0.080 1.00 59.56 86 GLU A C 1
ATOM 707 O O . GLU A 1 86 ? -12.404 -8.982 1.129 1.00 59.56 86 GLU A O 1
ATOM 712 N N . ILE A 1 87 ? -12.008 -8.867 -1.083 1.00 57.50 87 ILE A N 1
ATOM 713 C CA . ILE A 1 87 ? -12.233 -7.420 -1.238 1.00 57.50 87 ILE A CA 1
ATOM 714 C C . ILE A 1 87 ? -13.632 -7.120 -1.817 1.00 57.50 87 ILE A C 1
ATOM 716 O O . ILE A 1 87 ? -14.144 -6.013 -1.664 1.00 57.50 87 ILE A O 1
ATOM 720 N N . GLU A 1 88 ? -14.287 -8.119 -2.416 1.00 53.59 88 GLU A N 1
ATOM 721 C CA . GLU A 1 88 ? -15.606 -8.000 -3.063 1.00 53.59 88 GLU A CA 1
ATOM 722 C C . GLU A 1 88 ? -16.740 -7.597 -2.104 1.00 53.59 88 GLU A C 1
ATOM 724 O O . GLU A 1 88 ? -17.715 -6.995 -2.535 1.00 53.59 88 GLU A O 1
ATOM 729 N N . PHE A 1 89 ? -16.592 -7.822 -0.795 1.00 46.97 89 PHE A N 1
ATOM 730 C CA . PHE A 1 89 ? -17.595 -7.455 0.218 1.00 46.97 89 PHE A CA 1
ATOM 731 C C . PHE A 1 89 ? -17.771 -5.942 0.445 1.00 46.97 89 PHE A C 1
ATOM 733 O O . PHE A 1 89 ? -18.622 -5.542 1.239 1.00 46.97 89 PHE A O 1
ATOM 740 N N . CYS A 1 90 ? -16.955 -5.098 -0.191 1.00 40.34 90 CYS A N 1
ATOM 741 C CA . CYS A 1 90 ? -16.991 -3.644 -0.015 1.00 40.34 90 CYS A CA 1
ATOM 742 C C . CYS A 1 90 ? -17.679 -2.876 -1.160 1.00 40.34 90 CYS A C 1
ATOM 744 O O . CYS A 1 90 ? -17.606 -1.646 -1.154 1.00 40.34 90 CYS A O 1
ATOM 746 N N . THR A 1 91 ? -18.328 -3.566 -2.105 1.00 36.56 91 THR A N 1
ATOM 747 C CA . THR A 1 91 ? -19.121 -2.952 -3.194 1.00 36.56 91 THR A CA 1
ATOM 748 C C . THR A 1 91 ? -20.596 -3.262 -2.998 1.00 36.56 91 THR A C 1
ATOM 750 O O . THR A 1 91 ? -21.416 -2.340 -3.198 1.00 36.56 91 THR A O 1
#

Sequence (91 aa):
MAQKTYESYQKLPQLEKVRNIVKWFKQGVVSTDELKKKAERKLIQSVKIKWNSTFYMLEIFLELREVVAGIVNFNKSAPPMPFPGEIEFCT

Solvent-accessible surface area (backbone atoms only — not comparable to full-atom values): 5568 Å² total; per-residue (Å²): 115,68,66,66,52,54,61,52,64,74,66,38,72,60,58,53,32,51,51,47,42,47,50,49,37,75,72,30,68,66,58,42,51,56,42,58,76,75,35,95,71,74,86,55,76,60,43,94,90,43,92,59,29,57,56,56,24,49,53,51,43,61,77,40,39,68,64,50,48,56,58,40,76,75,35,90,87,48,65,70,77,72,56,72,85,75,58,61,87,79,118

Mean predicted aligned error: 7.06 Å